Protein AF-A0A7C4FMI4-F1 (afdb_monomer)

pLDDT: mean 93.13, std 11.15, range [51.03, 98.88]

Foldseek 3Di:
DDLVVLLVVLQVLLVVLQVVLVVQVPDVVHPNVSSVVSPVSSVVSNVVSVVSVVVVVVVVD

Nearest PDB structures (foldseek):
  6jee-assembly1_A  TM=9.665E-01  e=1.081E+00  Equus caballus
  5gou-assembly1_P  TM=9.468E-01  e=1.313E+00  Homo sapiens
  8i8q-assembly1_A  TM=9.667E-01  e=1.401E+00  Equus caballus
  3o7r-assembly1_A  TM=9.525E-01  e=1.495E+00  Equus caballus
  7vip-assembly1_A  TM=9.660E-01  e=1.702E+00  Equus caballus

Mean predicted aligned error: 3.96 Å

Radius of gyration: 14.54 Å; Cα contacts (8 Å, |Δi|>4): 53; chains: 1; bounding box: 33×16×41 Å

Structure (mmCIF, N/CA/C/O backbone):
data_AF-A0A7C4FMI4-F1
#
_entry.id   AF-A0A7C4FMI4-F1
#
loop_
_atom_site.group_PDB
_atom_site.id
_atom_site.type_symbol
_atom_site.label_atom_id
_atom_site.label_alt_id
_atom_site.label_comp_id
_atom_site.label_asym_id
_atom_site.label_entity_id
_atom_site.label_seq_id
_atom_site.pdbx_PDB_ins_code
_atom_site.Cartn_x
_atom_site.Cartn_y
_atom_site.Cartn_z
_atom_site.occupancy
_atom_site.B_iso_or_equiv
_atom_site.auth_seq_id
_atom_site.auth_comp_id
_atom_site.auth_asym_id
_atom_site.auth_atom_id
_atom_site.pdbx_PDB_model_num
ATOM 1 N N . MET A 1 1 ? 1.415 7.400 23.056 1.00 62.03 1 MET A N 1
ATOM 2 C CA . MET A 1 1 ? 0.793 7.914 21.818 1.00 62.03 1 MET A CA 1
ATOM 3 C C . MET A 1 1 ? -0.693 7.692 21.942 1.00 62.03 1 MET A C 1
ATOM 5 O O . MET A 1 1 ? -1.066 6.693 22.546 1.00 62.03 1 MET A O 1
ATOM 9 N N . SER A 1 2 ? -1.513 8.626 21.471 1.00 86.12 2 SER A N 1
ATOM 10 C CA . SER A 1 2 ? -2.948 8.375 21.384 1.00 86.12 2 SER A CA 1
ATOM 11 C C . SER A 1 2 ? -3.208 7.388 20.249 1.00 86.12 2 SER A C 1
ATOM 13 O O . SER A 1 2 ? -2.585 7.455 19.197 1.00 86.12 2 SER A O 1
ATOM 15 N N . ASP A 1 3 ? -4.185 6.532 20.446 1.00 85.38 3 ASP A N 1
ATOM 16 C CA . ASP A 1 3 ? -4.988 5.846 19.444 1.00 85.38 3 ASP A CA 1
ATOM 17 C C . ASP A 1 3 ? -5.238 6.626 18.131 1.00 85.38 3 ASP A C 1
ATOM 19 O O . ASP A 1 3 ? -5.148 6.078 17.032 1.00 85.38 3 ASP A O 1
ATOM 23 N N . MET A 1 4 ? -5.482 7.939 18.217 1.00 92.00 4 MET A N 1
ATOM 24 C CA . MET A 1 4 ? -5.630 8.808 17.043 1.00 92.00 4 MET A CA 1
ATOM 25 C C . MET A 1 4 ? -4.306 9.103 16.331 1.00 92.00 4 MET A C 1
ATOM 27 O O . MET A 1 4 ? -4.306 9.345 15.122 1.00 92.00 4 MET A O 1
ATOM 31 N N . ASP A 1 5 ? -3.190 9.114 17.058 1.00 94.62 5 ASP A N 1
ATOM 32 C CA . ASP A 1 5 ? -1.853 9.243 16.474 1.00 94.62 5 ASP A CA 1
ATOM 33 C C . ASP A 1 5 ? -1.491 7.963 15.718 1.00 94.62 5 ASP A C 1
ATOM 35 O O . ASP A 1 5 ? -0.958 8.040 14.615 1.00 94.62 5 ASP A O 1
ATOM 39 N N . GLU A 1 6 ? -1.856 6.795 16.254 1.00 94.12 6 GLU A N 1
ATOM 40 C CA . GLU A 1 6 ? -1.638 5.511 15.581 1.00 94.12 6 GLU A CA 1
ATOM 41 C C . GLU A 1 6 ? -2.435 5.405 14.271 1.00 94.12 6 GLU A C 1
ATOM 43 O O . GLU A 1 6 ? -1.886 5.019 13.239 1.00 94.12 6 GLU A O 1
ATOM 48 N N . ILE A 1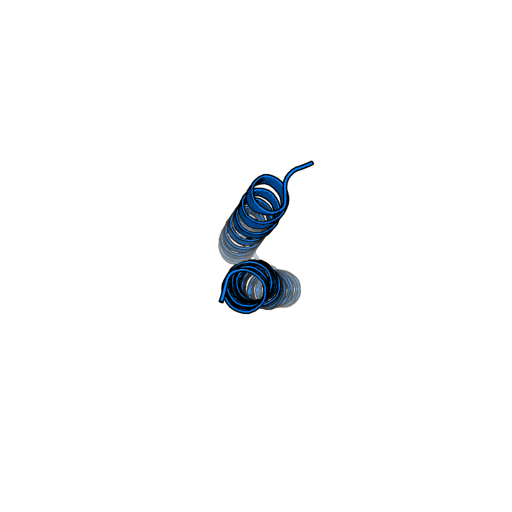 7 ? -3.711 5.812 14.268 1.00 96.88 7 ILE A N 1
ATOM 49 C CA . ILE A 1 7 ? -4.531 5.847 13.043 1.00 96.88 7 ILE A CA 1
ATOM 50 C C . ILE A 1 7 ? -3.877 6.735 11.976 1.00 96.88 7 ILE A C 1
ATOM 52 O O . ILE A 1 7 ? -3.803 6.350 10.807 1.00 96.88 7 ILE A O 1
ATOM 56 N N . LYS A 1 8 ? -3.399 7.924 12.364 1.00 97.12 8 LYS A N 1
ATOM 57 C CA . LYS A 1 8 ? -2.724 8.848 11.439 1.00 97.12 8 LYS A CA 1
ATOM 58 C C . LYS A 1 8 ? -1.429 8.258 10.898 1.00 97.12 8 LYS A C 1
ATOM 60 O O . LYS A 1 8 ? -1.170 8.404 9.707 1.00 97.12 8 LYS A O 1
ATOM 65 N N . GLU A 1 9 ? -0.661 7.582 11.743 1.00 97.81 9 GLU A N 1
ATOM 66 C CA . GLU A 1 9 ? 0.572 6.913 11.336 1.00 97.81 9 GLU A CA 1
ATOM 67 C C . GLU A 1 9 ? 0.281 5.811 10.309 1.00 97.81 9 GLU A C 1
ATOM 69 O O . GLU A 1 9 ? 0.884 5.789 9.237 1.00 97.81 9 GLU A O 1
ATOM 74 N 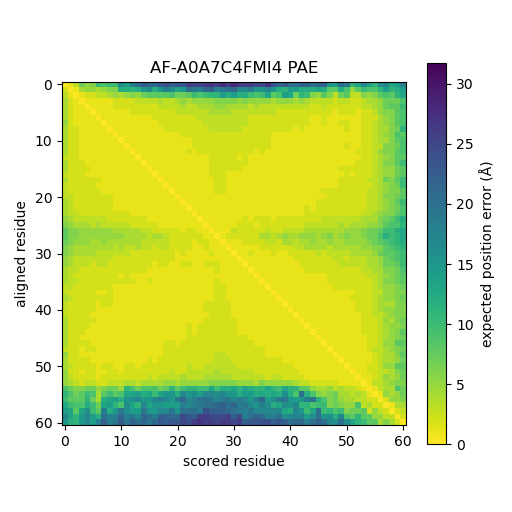N . TRP A 1 10 ? -0.717 4.956 10.556 1.00 98.25 10 TRP A N 1
ATOM 75 C CA . TRP A 1 10 ? -1.104 3.919 9.595 1.00 98.25 10 TRP A CA 1
ATOM 76 C C . TRP A 1 10 ? -1.529 4.494 8.242 1.00 98.25 10 TRP A C 1
ATOM 78 O O . TRP A 1 10 ? -1.123 3.972 7.200 1.00 98.25 10 TRP A O 1
ATOM 88 N N . LEU A 1 11 ? -2.308 5.579 8.244 1.00 98.56 11 LEU A N 1
ATOM 89 C CA . LEU A 1 11 ? -2.698 6.266 7.012 1.00 98.56 11 LEU A CA 1
ATOM 90 C C . LEU A 1 11 ? -1.498 6.903 6.305 1.00 98.56 11 LEU A C 1
ATOM 92 O O . LEU A 1 11 ? -1.431 6.857 5.076 1.00 98.56 11 LEU A O 1
ATOM 96 N N . LYS A 1 12 ? -0.539 7.452 7.059 1.00 98.69 12 LYS A N 1
ATOM 97 C CA . LYS A 1 12 ? 0.669 8.043 6.484 1.00 98.69 12 LYS A CA 1
ATOM 98 C C . LYS A 1 12 ? 1.523 6.993 5.780 1.00 98.69 12 LYS A C 1
ATOM 100 O O . LYS A 1 12 ? 1.901 7.186 4.628 1.00 98.69 12 LYS A O 1
ATOM 105 N N . VAL A 1 13 ? 1.757 5.854 6.428 1.00 98.50 13 VAL A N 1
ATOM 106 C CA . VAL A 1 13 ? 2.531 4.762 5.825 1.00 98.50 13 VAL A CA 1
ATOM 107 C C . VAL A 1 13 ? 1.788 4.153 4.626 1.00 98.50 13 VAL A C 1
ATOM 109 O O . VAL A 1 13 ? 2.419 3.804 3.631 1.00 98.50 13 VAL A O 1
ATOM 112 N N . ALA A 1 14 ? 0.452 4.067 4.664 1.00 98.81 14 ALA A N 1
ATOM 113 C CA . ALA A 1 14 ? -0.340 3.623 3.513 1.00 98.81 14 ALA A CA 1
ATOM 114 C C . ALA A 1 14 ? -0.196 4.555 2.293 1.00 98.81 14 ALA A C 1
ATOM 116 O O . ALA A 1 14 ? -0.130 4.087 1.154 1.00 98.81 14 ALA A O 1
ATOM 117 N N . GLU A 1 15 ? -0.146 5.870 2.524 1.00 98.81 15 GLU A N 1
ATOM 118 C CA . GLU A 1 15 ? 0.122 6.860 1.478 1.00 98.81 15 GLU A CA 1
ATOM 119 C C . GLU A 1 15 ? 1.531 6.685 0.899 1.00 98.81 15 GLU A C 1
ATOM 121 O O . GLU A 1 15 ? 1.692 6.669 -0.325 1.00 98.81 15 GLU A O 1
ATOM 126 N N . ASP A 1 16 ? 2.532 6.502 1.760 1.00 98.81 16 ASP A N 1
ATOM 127 C CA . ASP A 1 16 ? 3.920 6.306 1.340 1.00 98.81 16 ASP A CA 1
ATOM 128 C C . ASP A 1 16 ? 4.073 5.024 0.501 1.00 98.81 16 ASP A C 1
ATOM 130 O O . ASP A 1 16 ? 4.712 5.057 -0.552 1.00 98.81 16 ASP A O 1
ATOM 134 N N . ASP A 1 17 ? 3.397 3.930 0.871 1.00 98.88 17 ASP A N 1
ATOM 135 C CA . ASP A 1 17 ? 3.325 2.712 0.056 1.00 98.88 17 ASP A CA 1
ATOM 136 C C . ASP A 1 17 ? 2.725 2.984 -1.335 1.00 98.88 17 ASP A C 1
ATOM 138 O O . ASP A 1 17 ? 3.262 2.547 -2.357 1.00 98.88 17 ASP A O 1
ATOM 142 N N . LEU A 1 18 ? 1.635 3.752 -1.418 1.00 98.75 18 LEU A N 1
ATOM 143 C CA . LEU A 1 18 ? 1.029 4.094 -2.705 1.00 98.75 18 LEU A CA 1
ATOM 144 C C . LEU A 1 18 ? 1.959 4.967 -3.568 1.00 98.75 18 LEU A C 1
ATOM 146 O O . LEU A 1 18 ? 1.990 4.812 -4.794 1.00 98.75 18 LEU A O 1
ATOM 150 N N . ILE A 1 19 ? 2.719 5.877 -2.954 1.00 98.81 19 ILE A N 1
ATOM 151 C CA . ILE A 1 19 ? 3.745 6.675 -3.639 1.00 98.81 19 ILE A CA 1
ATOM 152 C C . ILE A 1 19 ? 4.861 5.761 -4.159 1.00 98.81 19 ILE A C 1
ATOM 154 O O . ILE A 1 19 ? 5.212 5.854 -5.339 1.00 98.81 19 ILE A O 1
ATOM 158 N N . SER A 1 20 ? 5.368 4.838 -3.337 1.00 98.69 20 SER A N 1
ATOM 159 C CA . SER A 1 20 ? 6.381 3.858 -3.747 1.00 98.69 20 SER A CA 1
ATOM 160 C C . SER A 1 20 ? 5.912 3.019 -4.934 1.00 98.69 20 SER A C 1
ATOM 162 O O . SER A 1 20 ? 6.646 2.892 -5.916 1.00 98.69 20 SER A O 1
ATOM 164 N N . ALA A 1 21 ? 4.674 2.513 -4.906 1.00 98.75 21 ALA A N 1
ATOM 165 C CA . ALA A 1 21 ? 4.100 1.767 -6.025 1.00 98.75 21 ALA A CA 1
ATOM 166 C C . ALA A 1 21 ? 4.089 2.591 -7.325 1.00 98.75 21 ALA A C 1
ATOM 168 O O . ALA A 1 21 ? 4.494 2.090 -8.375 1.00 98.75 21 ALA A O 1
ATOM 169 N N . LYS A 1 22 ? 3.687 3.869 -7.262 1.00 98.69 22 LYS A N 1
ATOM 170 C CA . LYS A 1 22 ? 3.673 4.774 -8.426 1.00 98.69 22 LYS A CA 1
ATOM 171 C C . LYS A 1 22 ? 5.071 5.023 -8.992 1.00 98.69 22 LYS A C 1
ATOM 173 O O . LYS A 1 22 ? 5.233 4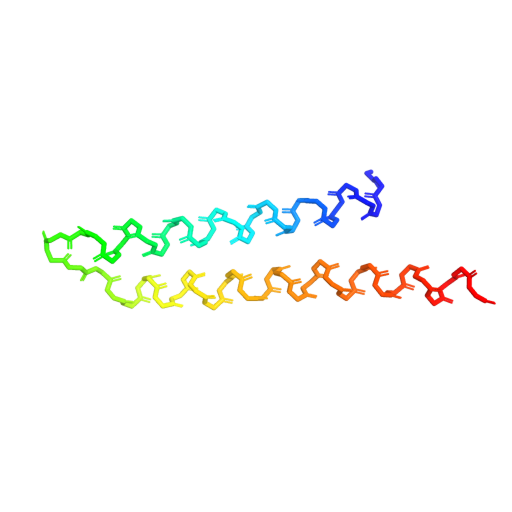.999 -10.208 1.00 98.69 22 LYS A O 1
ATOM 178 N N . ILE A 1 23 ? 6.072 5.228 -8.133 1.00 98.69 23 ILE A N 1
ATOM 179 C CA . ILE A 1 23 ? 7.469 5.413 -8.558 1.00 98.69 23 ILE A CA 1
ATOM 180 C C . ILE A 1 23 ? 7.981 4.148 -9.259 1.00 98.69 23 ILE A C 1
ATOM 182 O O . ILE A 1 23 ? 8.533 4.228 -10.351 1.00 98.69 23 ILE A O 1
ATOM 186 N N . LEU A 1 24 ? 7.738 2.972 -8.673 1.00 98.62 24 LEU A N 1
ATOM 187 C CA . LEU A 1 24 ? 8.187 1.688 -9.222 1.00 98.62 24 LEU A CA 1
ATOM 188 C C . LEU A 1 24 ? 7.525 1.342 -10.563 1.00 98.62 24 LEU A C 1
ATOM 190 O O . LEU A 1 24 ? 8.164 0.719 -11.413 1.00 98.62 24 LEU A O 1
ATOM 194 N N . LEU A 1 25 ? 6.268 1.753 -10.758 1.00 98.19 25 LEU A N 1
ATOM 195 C CA . LEU A 1 25 ? 5.557 1.648 -12.037 1.00 98.19 25 LEU A CA 1
ATOM 196 C C . LEU A 1 25 ? 6.083 2.627 -13.094 1.00 98.19 25 LEU A C 1
ATOM 198 O O . LEU A 1 25 ? 5.978 2.333 -14.279 1.00 98.19 25 LEU A O 1
ATOM 202 N N . GLY A 1 26 ? 6.617 3.776 -12.675 1.00 97.62 26 GLY A N 1
ATOM 203 C CA . GLY A 1 26 ? 7.189 4.791 -13.562 1.00 97.62 26 GLY A CA 1
ATOM 204 C C . GLY A 1 26 ? 8.646 4.544 -13.970 1.00 97.62 26 GLY A C 1
ATOM 205 O O . GLY A 1 26 ? 9.157 5.278 -14.811 1.00 97.62 26 GLY A O 1
ATOM 206 N N . ASN A 1 27 ? 9.319 3.546 -13.386 1.00 96.44 27 ASN A N 1
ATOM 207 C CA . ASN A 1 27 ? 10.678 3.157 -13.773 1.00 96.44 27 ASN A CA 1
ATOM 208 C C . ASN A 1 27 ? 10.719 2.558 -1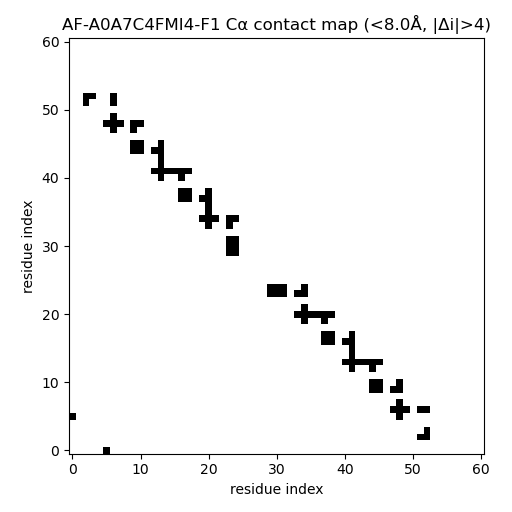5.189 1.00 96.44 27 ASN A C 1
ATOM 210 O O . ASN A 1 27 ? 9.743 1.968 -15.651 1.00 96.44 27 ASN A O 1
ATOM 214 N N . ASP A 1 28 ? 11.885 2.641 -15.835 1.00 95.06 28 ASP A N 1
ATOM 215 C CA . ASP A 1 28 ? 12.163 1.981 -17.114 1.00 95.06 28 ASP A CA 1
ATOM 216 C C . ASP A 1 28 ? 13.410 1.075 -16.996 1.00 95.06 28 ASP A C 1
ATOM 218 O O . ASP A 1 28 ? 14.527 1.591 -16.874 1.00 95.06 28 ASP A O 1
ATOM 222 N N . PRO A 1 29 ? 13.250 -0.266 -16.971 1.00 94.31 29 PRO A N 1
ATOM 223 C CA . PRO A 1 29 ? 11.980 -0.998 -16.994 1.00 94.31 29 PRO A CA 1
ATOM 224 C C . PRO A 1 29 ? 11.231 -0.924 -15.643 1.00 94.31 29 PRO A C 1
ATOM 226 O O . PRO A 1 29 ? 11.858 -0.784 -14.587 1.00 94.31 29 PRO A O 1
ATOM 229 N N . PRO A 1 30 ? 9.893 -1.072 -15.635 1.00 96.88 30 PRO A N 1
ATOM 230 C CA . PRO A 1 30 ? 9.104 -1.015 -14.408 1.00 96.88 30 PRO A CA 1
ATOM 231 C C . PRO A 1 30 ? 9.354 -2.232 -13.509 1.00 96.88 30 PRO A C 1
ATOM 233 O O . PRO A 1 30 ? 9.498 -3.365 -13.977 1.00 96.88 30 PRO A O 1
ATOM 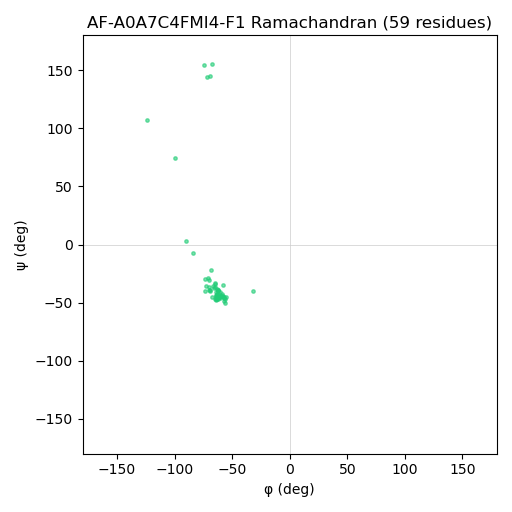236 N N . ILE A 1 31 ? 9.326 -2.019 -12.190 1.00 98.25 31 ILE A N 1
ATOM 237 C CA . ILE A 1 31 ? 9.551 -3.079 -11.191 1.00 98.25 31 ILE A CA 1
ATOM 238 C C . ILE A 1 31 ? 8.199 -3.570 -10.656 1.00 98.25 31 ILE A C 1
ATOM 240 O O . ILE A 1 31 ? 7.783 -3.255 -9.539 1.00 98.25 31 ILE A O 1
ATOM 244 N N . LEU A 1 32 ? 7.490 -4.340 -11.486 1.00 98.25 32 LEU A N 1
ATOM 245 C CA . LEU A 1 32 ? 6.077 -4.688 -11.277 1.00 98.25 32 LEU A CA 1
ATOM 246 C C . LEU A 1 32 ? 5.804 -5.466 -9.983 1.00 98.25 32 LEU A C 1
ATOM 248 O O . LEU A 1 32 ? 4.857 -5.150 -9.270 1.00 98.25 32 LEU A O 1
ATOM 252 N N . VAL A 1 33 ? 6.636 -6.459 -9.651 1.00 98.50 33 VAL A N 1
ATOM 253 C CA . VAL A 1 33 ? 6.446 -7.286 -8.443 1.00 98.50 33 VAL A CA 1
ATOM 254 C C . VAL A 1 33 ? 6.497 -6.422 -7.181 1.00 98.50 33 VAL A C 1
ATOM 256 O O . VAL A 1 33 ? 5.621 -6.518 -6.323 1.00 98.50 33 VAL A O 1
ATOM 259 N N . THR A 1 34 ? 7.481 -5.527 -7.097 1.00 98.31 34 THR A N 1
ATOM 260 C CA . THR A 1 34 ? 7.636 -4.618 -5.957 1.00 98.31 34 THR A CA 1
ATOM 261 C C . THR A 1 34 ? 6.528 -3.566 -5.929 1.00 98.31 34 THR A C 1
ATOM 263 O O . THR A 1 34 ? 6.025 -3.239 -4.856 1.00 98.31 34 THR A O 1
ATOM 26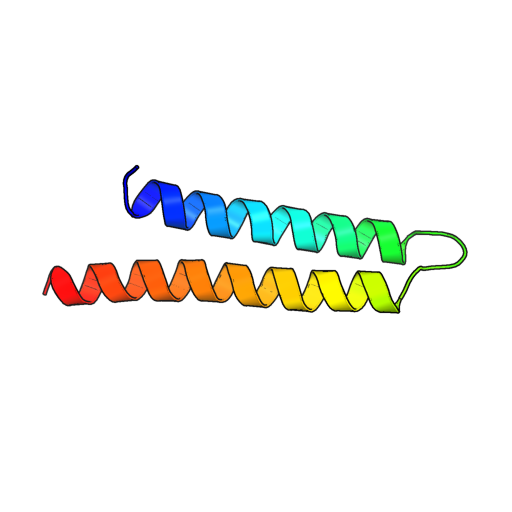6 N N . ALA A 1 35 ? 6.075 -3.077 -7.088 1.00 98.69 35 ALA A N 1
ATOM 267 C CA . ALA A 1 35 ? 4.922 -2.183 -7.151 1.00 98.69 35 ALA A CA 1
ATOM 268 C C . ALA A 1 35 ? 3.643 -2.852 -6.610 1.00 98.69 35 ALA A C 1
ATOM 270 O O . ALA A 1 35 ? 2.940 -2.259 -5.793 1.00 98.69 35 ALA A O 1
ATOM 271 N N . CYS A 1 36 ? 3.366 -4.102 -7.000 1.00 98.62 36 CYS A N 1
ATOM 272 C CA . CYS A 1 36 ? 2.228 -4.869 -6.484 1.00 98.62 36 CYS A CA 1
ATOM 273 C C . CYS A 1 36 ? 2.320 -5.108 -4.972 1.00 98.62 36 CYS A C 1
ATOM 275 O O . CYS A 1 36 ? 1.307 -4.988 -4.281 1.00 98.62 36 CYS A O 1
ATOM 277 N N . PHE A 1 37 ? 3.518 -5.402 -4.457 1.00 98.69 37 PHE A N 1
ATOM 278 C CA . PHE A 1 37 ? 3.757 -5.516 -3.018 1.00 98.69 37 PHE A CA 1
ATOM 279 C C . PHE A 1 37 ? 3.359 -4.228 -2.288 1.00 98.69 37 PHE A C 1
ATOM 281 O O . PHE A 1 37 ? 2.575 -4.277 -1.344 1.00 98.69 37 PHE A O 1
ATOM 288 N N . HIS A 1 38 ? 3.802 -3.065 -2.768 1.00 98.69 38 HIS A N 1
ATOM 289 C CA . HIS A 1 38 ? 3.426 -1.790 -2.158 1.00 98.69 38 HIS A CA 1
ATOM 290 C C . HIS A 1 38 ? 1.922 -1.485 -2.270 1.00 98.69 38 HIS A C 1
ATOM 292 O O . HIS A 1 38 ? 1.330 -0.971 -1.325 1.00 98.69 38 HIS A O 1
ATOM 298 N N . CYS A 1 39 ? 1.253 -1.882 -3.356 1.00 98.81 39 CYS A N 1
ATOM 299 C CA . CYS A 1 39 ? -0.209 -1.787 -3.436 1.00 98.81 39 CYS A CA 1
ATOM 300 C C . CYS A 1 39 ? -0.912 -2.630 -2.353 1.00 98.81 39 CYS A C 1
ATOM 302 O O . CYS A 1 39 ? -1.835 -2.138 -1.702 1.00 98.81 39 CYS A O 1
ATOM 304 N N . GLN A 1 40 ? -0.480 -3.877 -2.127 1.00 98.81 40 GLN A N 1
ATOM 305 C CA . GLN A 1 40 ? -1.015 -4.724 -1.049 1.00 98.81 40 GLN A CA 1
ATOM 306 C C . GLN A 1 40 ? -0.772 -4.080 0.323 1.00 98.81 40 GLN A C 1
ATOM 308 O O . GLN A 1 40 ? -1.679 -4.006 1.153 1.00 98.81 40 GLN A O 1
ATOM 313 N N . GLN A 1 41 ? 0.437 -3.568 0.530 1.00 98.81 41 GLN A N 1
ATOM 314 C CA . GLN A 1 41 ? 0.860 -2.913 1.758 1.00 98.81 41 GLN A CA 1
ATOM 315 C C . GLN A 1 41 ? 0.049 -1.639 2.065 1.00 98.81 41 GLN A C 1
ATOM 317 O O . GLN A 1 41 ? -0.331 -1.444 3.223 1.00 98.81 41 GLN A O 1
ATOM 322 N N . ALA A 1 42 ? -0.289 -0.832 1.053 1.00 98.88 42 ALA A N 1
ATOM 323 C CA . ALA A 1 42 ? -1.152 0.341 1.200 1.00 98.88 42 ALA A CA 1
ATOM 324 C C . ALA A 1 42 ? -2.572 -0.042 1.653 1.00 98.88 42 ALA A C 1
ATOM 326 O O . ALA A 1 42 ? -3.136 0.582 2.558 1.00 98.88 42 ALA A O 1
ATOM 327 N N . VAL A 1 43 ? -3.144 -1.102 1.066 1.00 98.69 43 VAL A N 1
ATOM 328 C CA . VAL A 1 43 ? -4.465 -1.620 1.460 1.00 98.69 43 VAL A CA 1
ATOM 329 C C . VAL A 1 43 ? -4.436 -2.147 2.894 1.00 98.69 43 VAL A C 1
ATOM 331 O O . VAL A 1 43 ? -5.296 -1.778 3.692 1.00 98.69 43 VAL A O 1
ATOM 334 N N . GLU A 1 44 ? -3.438 -2.961 3.250 1.00 98.69 44 GLU A N 1
ATOM 335 C CA . GLU A 1 44 ? -3.306 -3.533 4.595 1.00 98.69 44 GLU A CA 1
ATOM 336 C C . GLU A 1 44 ? -3.280 -2.447 5.677 1.00 98.69 44 GLU A C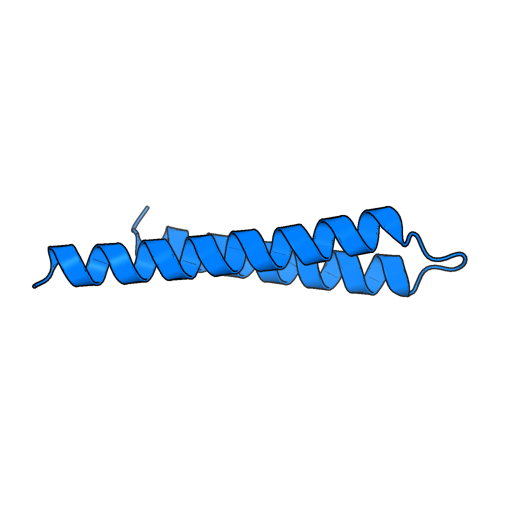 1
ATOM 338 O O . GLU A 1 44 ? -3.994 -2.536 6.676 1.00 98.69 44 GLU A O 1
ATOM 343 N N . LYS A 1 45 ? -2.488 -1.393 5.470 1.00 98.62 45 LYS A N 1
ATOM 344 C CA . LYS A 1 45 ? -2.328 -0.312 6.452 1.00 98.62 45 LYS A CA 1
ATOM 345 C C . LYS A 1 45 ? -3.554 0.589 6.530 1.00 98.62 45 LYS A C 1
ATOM 347 O O . LYS A 1 45 ? -3.963 0.964 7.626 1.00 98.62 45 LYS A O 1
ATOM 352 N N . SER A 1 46 ? -4.210 0.836 5.397 1.00 98.69 46 SER A N 1
ATOM 353 C CA . SER A 1 46 ? -5.508 1.523 5.372 1.00 98.69 46 SER A CA 1
ATOM 354 C C . SER A 1 46 ? -6.569 0.750 6.167 1.00 98.69 46 SER A C 1
ATOM 356 O O . SER A 1 46 ? -7.348 1.346 6.911 1.00 98.69 46 SER A O 1
ATOM 358 N N . LEU A 1 47 ? -6.588 -0.584 6.052 1.00 98.31 47 LEU A N 1
ATOM 359 C CA . LEU A 1 47 ? -7.507 -1.436 6.810 1.00 98.31 47 LEU A CA 1
ATOM 360 C C . LEU A 1 47 ? -7.170 -1.471 8.303 1.00 98.31 47 LEU A C 1
ATOM 362 O O . LEU A 1 47 ? -8.093 -1.409 9.111 1.00 98.31 47 LEU A O 1
ATOM 366 N N . LYS A 1 48 ? -5.885 -1.512 8.679 1.00 97.12 48 LYS A N 1
ATOM 367 C CA . LYS A 1 48 ? -5.453 -1.386 10.083 1.00 97.12 48 LYS A CA 1
ATOM 368 C C . LYS A 1 48 ? -5.969 -0.088 10.702 1.00 97.12 48 LYS A C 1
ATOM 370 O O . LYS A 1 48 ? -6.664 -0.149 11.708 1.00 97.12 48 LYS A O 1
ATOM 375 N N . ALA A 1 49 ? -5.756 1.050 10.038 1.00 97.19 49 ALA A N 1
ATOM 376 C CA . ALA A 1 49 ? -6.274 2.344 10.486 1.00 97.19 49 ALA A CA 1
ATOM 377 C C . ALA A 1 49 ? -7.803 2.331 10.687 1.00 97.19 49 ALA A C 1
ATOM 379 O O . ALA A 1 49 ? -8.312 2.812 11.700 1.00 97.19 49 ALA A O 1
ATOM 380 N N . LEU A 1 50 ? -8.542 1.753 9.732 1.00 96.75 50 LEU A N 1
ATOM 381 C CA . LEU A 1 50 ? -10.001 1.648 9.802 1.00 96.75 50 LEU A CA 1
ATOM 382 C C . LEU A 1 50 ? -10.468 0.770 10.969 1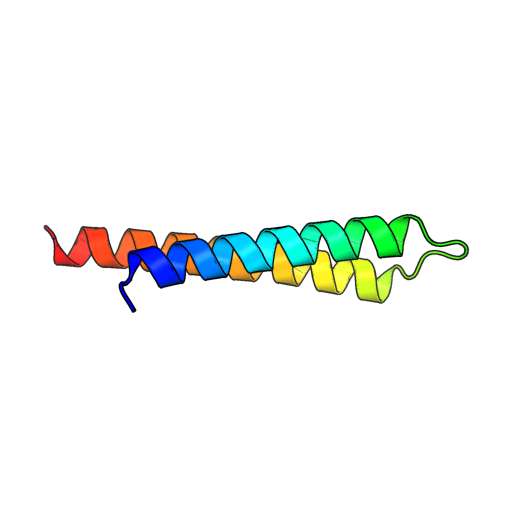.00 96.75 50 LEU A C 1
ATOM 384 O O . LEU A 1 50 ? -11.441 1.118 11.637 1.00 96.75 50 LEU A O 1
ATOM 388 N N . LEU A 1 51 ? -9.821 -0.376 11.185 1.00 95.88 51 LEU A N 1
ATOM 389 C CA . LEU A 1 51 ? -10.176 -1.300 12.259 1.00 95.88 51 LEU A CA 1
ATOM 390 C C . LEU A 1 51 ? -9.882 -0.687 13.628 1.00 95.88 51 LEU A C 1
ATOM 392 O O . LEU A 1 51 ? -10.775 -0.702 14.467 1.00 95.88 51 LEU A O 1
ATOM 396 N N . THR A 1 52 ? -8.719 -0.055 13.811 1.00 93.62 52 THR A N 1
ATOM 397 C CA . THR A 1 52 ? -8.370 0.674 15.042 1.00 93.62 52 THR A CA 1
ATOM 398 C C . THR A 1 52 ? -9.395 1.771 15.354 1.00 93.62 52 THR A C 1
ATOM 400 O O . THR A 1 52 ? -9.900 1.859 16.469 1.00 93.62 52 THR A O 1
ATOM 403 N N . TRP A 1 53 ? -9.804 2.554 14.349 1.00 93.75 53 TRP A N 1
ATOM 404 C CA . TRP A 1 53 ? -10.850 3.568 14.523 1.00 93.75 53 TRP A CA 1
ATOM 405 C C . TRP A 1 53 ? -12.217 2.977 14.900 1.00 93.75 53 TRP A C 1
ATOM 407 O O . TRP A 1 53 ? -12.965 3.565 15.685 1.00 93.75 53 TRP A O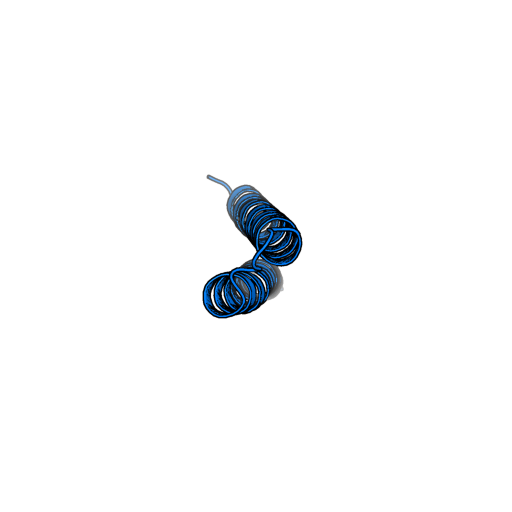 1
ATOM 417 N N . LYS A 1 54 ? -12.582 1.828 14.316 1.00 91.00 54 LYS A N 1
ATOM 418 C CA . LYS A 1 54 ? -13.849 1.158 14.634 1.00 91.00 54 LYS A CA 1
ATOM 419 C C . LYS A 1 54 ? -13.851 0.577 16.042 1.00 91.00 54 LYS A C 1
ATOM 421 O O . LYS A 1 54 ? -14.884 0.673 16.699 1.00 91.00 54 LYS A O 1
ATOM 426 N N . ASP A 1 55 ? -12.736 0.006 16.477 1.00 88.00 55 ASP A N 1
ATOM 427 C CA . ASP A 1 55 ? -12.597 -0.602 17.800 1.00 88.00 55 ASP A CA 1
ATOM 428 C C . ASP A 1 55 ? -12.820 0.439 18.907 1.00 88.00 55 ASP A C 1
ATOM 430 O O . ASP A 1 55 ? -13.681 0.271 19.769 1.00 88.00 55 ASP A O 1
ATOM 434 N N . GLN A 1 56 ? -12.213 1.621 18.763 1.00 74.00 56 GLN A N 1
ATOM 435 C CA . GLN A 1 56 ? -12.416 2.752 19.681 1.00 74.00 56 GLN A CA 1
ATOM 436 C C . GLN A 1 56 ? -13.876 3.206 19.798 1.00 74.00 56 GLN A C 1
ATOM 438 O O . GLN A 1 56 ? -14.328 3.637 20.862 1.00 74.00 56 GLN A O 1
ATOM 443 N N . ARG A 1 57 ? -14.648 3.136 18.705 1.00 68.12 57 ARG A N 1
ATOM 444 C CA . ARG A 1 57 ? -16.076 3.490 18.744 1.00 68.12 57 ARG A CA 1
ATOM 445 C C . ARG A 1 57 ? -16.905 2.478 19.528 1.00 68.12 57 ARG A C 1
ATOM 447 O O . ARG A 1 57 ? -17.930 2.873 20.081 1.00 68.12 57 ARG A O 1
ATOM 454 N N . LEU A 1 58 ? -16.497 1.209 19.542 1.00 70.38 58 LEU A N 1
ATOM 455 C CA . LEU A 1 58 ? -17.189 0.160 20.288 1.00 70.38 58 LEU A CA 1
ATOM 456 C C . LEU A 1 58 ? -16.944 0.297 21.791 1.00 70.38 58 LEU A C 1
ATOM 458 O O . LEU A 1 58 ? -17.894 0.169 22.550 1.00 70.38 58 LEU A O 1
ATOM 462 N N . GLU A 1 59 ? -15.725 0.637 22.216 1.00 63.88 59 GLU A N 1
ATOM 463 C CA . GLU A 1 59 ? -15.414 0.879 23.638 1.00 63.88 59 GLU A CA 1
ATOM 464 C C . GLU A 1 59 ? -16.087 2.140 24.208 1.00 63.88 59 GLU A C 1
ATOM 466 O O . GLU A 1 59 ? -16.272 2.266 25.416 1.00 63.88 59 GLU A O 1
ATOM 471 N N . SER A 1 60 ? -16.462 3.080 23.338 1.00 58.75 60 SER A N 1
ATOM 472 C CA . SER A 1 60 ? -17.125 4.336 23.713 1.00 58.75 60 SER A CA 1
ATOM 473 C C . SER A 1 60 ? -18.665 4.255 23.736 1.00 58.75 60 SER A C 1
ATOM 475 O O . SER A 1 60 ? -19.309 5.290 23.927 1.00 58.75 60 SER A O 1
ATOM 477 N N . SER A 1 61 ? -19.255 3.076 23.484 1.00 51.03 61 SER A N 1
ATOM 478 C CA . SER A 1 61 ? -20.712 2.824 23.427 1.00 51.03 61 SER A CA 1
ATOM 479 C C . SER A 1 61 ? -21.195 1.997 24.616 1.00 51.03 61 SER A C 1
ATOM 481 O O . SER A 1 61 ? -22.316 2.282 25.094 1.00 51.03 61 SER A O 1
#

Solvent-accessible surface area (backbone atoms only — not comparable to full-atom values): 3163 Å² total; per-residue (Å²): 133,54,74,69,53,53,33,50,47,29,44,50,53,17,50,51,24,44,50,50,18,53,53,29,59,68,40,90,78,52,44,59,71,63,17,53,50,23,48,54,50,16,52,53,27,43,49,49,24,52,50,57,57,51,51,57,55,59,79,75,107

Secondary structure (DSSP, 8-state):
--HHHHHHHHHHHHHHHHHHHHHHHHSSS--HHHHHHHHHHHHHHHHHHHHHHHHHHHHT-

Sequence (61 aa):
MSDMDEIKEWLKVAEDDLISAKILLGNDPPILVTACFHCQQAVEKSLKALLTWKDQRLESS